Protein AF-A0A8J4YDT4-F1 (afdb_monomer)

Solvent-accessible surface area (backbone atoms only — not comparable to full-atom values): 6879 Å² total; per-residue (Å²): 86,79,45,68,88,44,77,69,46,69,36,93,80,77,2,55,61,46,50,50,30,64,72,66,73,47,93,69,64,78,42,68,21,72,62,54,57,50,48,51,52,50,49,51,53,46,30,71,74,73,44,86,77,94,60,96,78,45,66,67,59,56,52,57,73,68,44,84,84,62,62,80,90,70,72,70,64,69,68,72,36,83,81,42,28,73,74,44,65,85,47,62,59,65,60,52,51,51,49,58,64,71,54,64,81,72,77,83,122

Secondary structure (DSSP, 8-state):
-EE---TTT--TTT-HHHHHHHHHTS----EE-HHHHHHHHHHHHHHHHH----SS--HHHHHHHT-TTS-GGGPPPGGGSTTTHHHHTTS-HHHHHHHHHHTGGGS--

Radius of gyration: 19.94 Å; Cα contacts (8 Å, |Δi|>4): 52; chains: 1; bounding box: 41×35×52 Å

Mean predicted aligned error: 15.65 Å

Sequence (109 aa):
MSFDTTSSNTCRNNGACVLIEQQLKKDLLYFACRHHVLELLLAAAFTTVMGPTSGPEMTLFKRFQDCRFINRNQFESGDAHPQVRPLLDPMDKNWFQSTLINHKSLRDD

pLDDT: mean 70.54, std 10.92, range [35.09, 90.19]

Organism: Chionoecetes opilio (NCBI:txid41210)

Structure (mmCIF, N/CA/C/O backbone):
data_AF-A0A8J4YDT4-F1
#
_entry.id   AF-A0A8J4YDT4-F1
#
loop_
_atom_site.group_PDB
_atom_site.id
_atom_site.type_symbol
_atom_site.label_atom_id
_atom_site.label_alt_id
_atom_site.label_comp_id
_atom_site.label_asym_id
_atom_site.label_entity_id
_atom_site.label_seq_id
_atom_site.pdbx_PDB_ins_code
_atom_site.Cartn_x
_atom_site.Cartn_y
_atom_site.Cartn_z
_atom_site.occupancy
_atom_site.B_iso_or_equiv
_atom_site.auth_seq_id
_atom_site.auth_comp_id
_atom_site.auth_asym_id
_atom_site.auth_atom_id
_atom_site.pdbx_PDB_model_num
ATOM 1 N N . MET A 1 1 ? -11.306 4.454 13.378 1.00 63.81 1 MET A N 1
ATOM 2 C CA . MET A 1 1 ? -10.032 4.892 13.974 1.00 63.81 1 MET A CA 1
ATOM 3 C C . MET A 1 1 ? -8.899 4.359 13.117 1.00 63.81 1 MET A C 1
ATOM 5 O O . MET A 1 1 ? -8.819 3.152 12.947 1.00 63.81 1 MET A O 1
ATOM 9 N N . SER A 1 2 ? -8.087 5.243 12.535 1.00 64.50 2 SER A N 1
ATOM 10 C CA . SER A 1 2 ? -6.874 4.861 11.802 1.00 64.50 2 SER A CA 1
ATOM 11 C C . SER A 1 2 ? -5.682 5.084 12.721 1.00 64.50 2 SER A C 1
ATOM 13 O O . SER A 1 2 ? -5.535 6.181 13.252 1.00 64.50 2 SER A O 1
ATOM 15 N N . PHE A 1 3 ? -4.859 4.066 12.926 1.00 66.44 3 PHE A N 1
ATOM 16 C CA . PHE A 1 3 ? -3.696 4.124 13.813 1.00 66.44 3 PHE A CA 1
ATOM 17 C C . PHE A 1 3 ? -2.578 3.280 13.220 1.00 66.44 3 PHE A C 1
ATOM 19 O O . PHE A 1 3 ? -2.841 2.236 12.625 1.00 66.44 3 PHE A O 1
ATOM 26 N N . ASP A 1 4 ? -1.336 3.726 13.363 1.00 62.94 4 ASP A N 1
ATOM 27 C CA . ASP A 1 4 ? -0.195 2.906 12.972 1.00 62.94 4 ASP A CA 1
ATOM 28 C C . ASP A 1 4 ? -0.066 1.739 13.966 1.00 62.94 4 ASP A C 1
ATOM 30 O O . ASP A 1 4 ? -0.343 1.892 15.164 1.00 62.94 4 ASP A O 1
ATOM 34 N N . THR A 1 5 ? 0.291 0.550 13.472 1.00 57.81 5 THR A N 1
ATOM 35 C CA . THR A 1 5 ? 0.500 -0.666 14.277 1.00 57.81 5 THR A CA 1
ATOM 36 C C . THR A 1 5 ? 1.797 -0.561 15.079 1.00 57.81 5 THR A C 1
ATOM 38 O O . THR A 1 5 ? 2.745 -1.307 14.881 1.00 57.81 5 THR A O 1
ATOM 41 N N . THR A 1 6 ? 1.853 0.402 15.991 1.00 60.91 6 THR A N 1
ATOM 42 C CA . THR A 1 6 ? 2.864 0.470 17.045 1.00 60.91 6 THR A CA 1
ATOM 43 C C . THR A 1 6 ? 2.332 -0.283 18.260 1.00 60.91 6 THR A C 1
ATOM 45 O O . THR A 1 6 ? 1.141 -0.201 18.562 1.00 60.91 6 THR A O 1
ATOM 48 N N . SER A 1 7 ? 3.200 -0.987 18.987 1.00 59.84 7 SER A N 1
ATOM 49 C CA . SER A 1 7 ? 2.853 -1.826 20.150 1.00 59.84 7 SER A CA 1
ATOM 50 C C . SER A 1 7 ? 1.985 -1.137 21.217 1.00 59.84 7 SER A C 1
ATOM 52 O O . SER A 1 7 ? 1.196 -1.799 21.890 1.00 59.84 7 SER A O 1
ATOM 54 N N . SER A 1 8 ? 2.055 0.192 21.333 1.00 64.06 8 SER A N 1
ATOM 55 C CA . SER A 1 8 ? 1.206 1.012 22.211 1.00 64.06 8 SER A CA 1
ATOM 56 C C . SER A 1 8 ? -0.292 0.971 21.865 1.00 64.06 8 SER A C 1
ATOM 58 O O . SER A 1 8 ? -1.140 1.174 22.737 1.00 64.06 8 SER A O 1
ATOM 60 N N . ASN A 1 9 ? -0.637 0.677 20.610 1.00 64.56 9 ASN A N 1
ATOM 61 C CA . ASN A 1 9 ? -2.016 0.579 20.137 1.00 64.56 9 ASN A CA 1
ATOM 62 C C . ASN A 1 9 ? -2.563 -0.860 20.202 1.00 64.56 9 ASN A C 1
ATOM 64 O O . ASN A 1 9 ? -3.779 -1.038 20.208 1.00 64.56 9 ASN A O 1
ATOM 68 N N . THR A 1 10 ? -1.690 -1.873 20.293 1.00 57.12 10 THR A N 1
ATOM 69 C CA . THR A 1 10 ? -2.002 -3.284 19.979 1.00 57.12 10 THR A CA 1
ATOM 70 C C . THR A 1 10 ? -2.265 -4.188 21.191 1.00 57.12 10 THR A C 1
ATOM 72 O O . THR A 1 10 ? -2.195 -5.409 21.079 1.00 57.12 10 THR A O 1
ATOM 75 N N . CYS A 1 11 ? -2.577 -3.648 22.370 1.00 65.19 11 CYS A N 1
ATOM 76 C CA . CYS A 1 11 ? -2.923 -4.497 23.515 1.00 65.19 11 CYS A CA 1
ATOM 77 C C . CYS A 1 11 ? -4.439 -4.727 23.606 1.00 65.19 11 CYS A C 1
ATOM 79 O O . CYS A 1 11 ? -5.215 -3.776 23.664 1.00 65.19 11 CYS A O 1
ATOM 81 N N . ARG A 1 12 ? -4.850 -6.003 23.683 1.00 65.69 12 ARG A N 1
ATOM 82 C CA . ARG A 1 12 ? -6.258 -6.448 23.743 1.00 65.69 12 ARG A CA 1
ATOM 83 C C . ARG A 1 12 ? -7.080 -5.765 24.842 1.00 65.69 12 ARG A C 1
ATOM 85 O O . ARG A 1 12 ? -8.276 -5.573 24.668 1.00 65.69 12 ARG A O 1
ATOM 92 N N . ASN A 1 13 ? -6.443 -5.414 25.959 1.00 72.00 13 ASN A N 1
ATOM 93 C CA . ASN A 1 13 ? -7.128 -4.844 27.121 1.00 72.00 13 ASN A CA 1
ATOM 94 C C . ASN A 1 13 ? -6.657 -3.419 27.450 1.00 72.00 13 ASN A C 1
ATOM 96 O O . ASN A 1 13 ? -7.448 -2.636 27.963 1.00 72.00 13 ASN A O 1
ATOM 100 N N . ASN A 1 14 ? -5.400 -3.080 27.134 1.00 77.25 14 ASN A N 1
ATOM 101 C CA . ASN A 1 14 ? -4.770 -1.808 27.519 1.00 77.25 14 ASN A CA 1
ATOM 102 C C . ASN A 1 14 ? -4.265 -0.987 26.321 1.00 77.25 14 ASN A C 1
ATOM 104 O O . ASN A 1 14 ? -3.543 -0.010 26.509 1.00 77.25 14 ASN A O 1
ATOM 108 N N . GLY A 1 15 ? -4.582 -1.386 25.088 1.00 80.69 15 GLY A N 1
ATOM 109 C CA . GLY A 1 15 ? -4.205 -0.618 23.907 1.00 80.69 15 GLY A CA 1
ATOM 110 C C . GLY A 1 15 ? -4.922 0.727 23.913 1.00 80.69 15 GLY A C 1
ATOM 111 O O . GLY A 1 15 ? -6.086 0.807 24.310 1.00 80.69 15 GLY A O 1
ATOM 112 N N . ALA A 1 16 ? -4.259 1.784 23.441 1.00 81.94 16 ALA A N 1
ATOM 113 C CA . ALA A 1 16 ? -4.858 3.120 23.378 1.00 81.94 16 ALA A CA 1
ATOM 114 C C . ALA A 1 16 ? -6.230 3.113 22.670 1.00 81.94 16 ALA A C 1
ATOM 116 O O . ALA A 1 16 ? -7.179 3.751 23.118 1.00 81.94 16 ALA A O 1
ATOM 117 N N . CYS A 1 17 ? -6.353 2.310 21.612 1.00 78.88 17 CYS A N 1
ATOM 118 C CA . CYS A 1 17 ? -7.576 2.103 20.842 1.00 78.88 17 CYS A CA 1
ATOM 119 C C . CYS A 1 17 ? -8.731 1.498 21.668 1.00 78.88 17 CYS A C 1
ATOM 121 O O . CYS A 1 17 ? -9.876 1.923 21.521 1.00 78.88 17 CYS A O 1
ATOM 123 N N . VAL A 1 18 ? -8.424 0.557 22.565 1.00 83.31 18 VAL A N 1
ATOM 124 C CA . VAL A 1 18 ? -9.392 -0.095 23.467 1.00 83.31 18 VAL A CA 1
ATOM 125 C C . VAL A 1 18 ? -9.845 0.875 24.558 1.00 83.31 18 VAL A C 1
ATOM 127 O O . VAL A 1 18 ? -11.033 0.974 24.853 1.00 83.31 18 VAL A O 1
ATOM 130 N N . LEU A 1 19 ? -8.914 1.650 25.122 1.00 86.88 19 LEU A N 1
ATOM 131 C CA . LEU A 1 19 ? -9.232 2.648 26.147 1.00 86.88 19 LEU A CA 1
ATOM 132 C C . LEU A 1 19 ? -10.134 3.764 25.600 1.00 86.88 19 LEU A C 1
ATOM 134 O O . LEU A 1 19 ? -11.070 4.192 26.274 1.00 86.88 19 LEU A O 1
ATOM 138 N N . ILE A 1 20 ? -9.887 4.217 24.368 1.00 85.38 20 ILE A N 1
ATOM 139 C CA . ILE A 1 20 ? -10.730 5.224 23.710 1.00 85.38 20 ILE A CA 1
ATOM 140 C C . ILE A 1 20 ? -12.134 4.665 23.434 1.00 85.38 20 ILE A C 1
ATOM 142 O O . ILE A 1 20 ? -13.120 5.363 23.665 1.00 85.38 20 ILE A O 1
ATOM 146 N N . GLU A 1 21 ? -12.244 3.413 22.986 1.00 88.38 21 GLU A N 1
ATOM 147 C CA . GLU A 1 21 ? -13.535 2.749 22.768 1.00 88.38 21 GLU A CA 1
ATOM 148 C C . GLU A 1 21 ? -14.349 2.641 24.070 1.00 88.38 21 GLU A C 1
ATOM 150 O O . GLU A 1 21 ? -15.523 3.020 24.111 1.00 88.38 21 GLU A O 1
ATOM 155 N N . GLN A 1 22 ? -13.699 2.240 25.169 1.00 88.88 22 GLN A N 1
ATOM 156 C CA . GLN A 1 22 ? -14.305 2.180 26.503 1.00 88.88 22 GLN A CA 1
ATOM 157 C C . GLN A 1 22 ? -14.794 3.550 26.989 1.00 88.88 22 GLN A C 1
ATOM 159 O O . GLN A 1 22 ? -15.877 3.645 27.571 1.00 88.88 22 GLN A O 1
ATOM 164 N N . GLN A 1 23 ? -14.029 4.620 26.739 1.00 89.88 23 GLN A N 1
ATOM 165 C CA . GLN A 1 23 ? -14.453 5.976 27.095 1.00 89.88 23 GLN A CA 1
ATOM 166 C C . GLN A 1 23 ? -15.631 6.464 26.249 1.00 89.88 23 GLN A C 1
ATOM 168 O O . GLN A 1 23 ? -16.548 7.095 26.778 1.00 89.88 23 GLN A O 1
ATOM 173 N N . LEU A 1 24 ? -15.628 6.166 24.950 1.00 90.19 24 LEU A N 1
ATOM 174 C CA . LEU A 1 24 ? -16.690 6.580 24.035 1.00 90.19 24 LEU A CA 1
ATOM 175 C C . LEU A 1 24 ? -17.956 5.721 24.158 1.00 90.19 24 LEU A C 1
ATOM 177 O O . LEU A 1 24 ? -19.012 6.155 23.692 1.00 90.19 24 LEU A O 1
ATOM 181 N N . LYS A 1 25 ? -17.868 4.544 24.798 1.00 90.12 25 LYS A N 1
ATOM 182 C CA . LYS A 1 25 ? -18.960 3.567 24.969 1.00 90.12 25 LYS A CA 1
ATOM 183 C C . LYS A 1 25 ? -19.644 3.211 23.645 1.00 90.12 25 LYS A C 1
ATOM 185 O O . LYS A 1 25 ? -20.868 3.083 23.582 1.00 90.12 25 LYS A O 1
ATOM 190 N N . LYS A 1 26 ? -18.859 3.126 22.574 1.00 86.88 26 LYS A N 1
ATOM 191 C CA . LYS A 1 26 ? -19.320 2.842 21.214 1.00 86.88 26 LYS A CA 1
ATOM 192 C C . LYS A 1 26 ? -18.269 2.024 20.502 1.00 86.88 26 LYS A C 1
ATOM 194 O O . LYS A 1 26 ? -17.103 2.392 20.581 1.00 86.88 26 LYS A O 1
ATOM 199 N N . ASP A 1 27 ? -18.710 1.025 19.752 1.00 82.31 27 ASP A N 1
ATOM 200 C CA . ASP A 1 27 ? -17.820 0.208 18.936 1.00 82.31 27 ASP A CA 1
ATOM 201 C C . ASP A 1 27 ? -17.177 1.067 17.837 1.00 82.31 27 ASP A C 1
ATOM 203 O O . ASP A 1 27 ? -17.861 1.794 17.102 1.00 82.31 27 ASP A O 1
ATOM 207 N N . LEU A 1 28 ? -15.850 1.012 17.733 1.00 78.00 28 LEU A N 1
ATOM 208 C CA . LEU A 1 28 ? -15.088 1.770 16.747 1.00 78.00 28 LEU A CA 1
ATOM 209 C C . LEU A 1 28 ? -14.563 0.847 15.651 1.00 78.00 28 LEU A C 1
ATOM 211 O O . LEU A 1 28 ? -13.919 -0.164 15.901 1.00 78.00 28 LEU A O 1
ATOM 215 N N . LEU A 1 29 ? -14.745 1.258 14.396 1.00 74.06 29 LEU A N 1
ATOM 216 C CA . LEU A 1 29 ? -14.104 0.581 13.270 1.00 74.06 29 LEU A CA 1
ATOM 217 C C . LEU A 1 29 ? -12.585 0.770 13.346 1.00 74.06 29 LEU A C 1
ATOM 219 O O . LEU A 1 29 ? -12.093 1.899 13.230 1.00 74.06 29 LEU A O 1
ATOM 223 N N . TYR A 1 30 ? -11.842 -0.318 13.517 1.00 72.25 30 TYR A N 1
ATOM 224 C CA . TYR A 1 30 ? -10.384 -0.307 13.512 1.00 72.25 30 TYR A CA 1
ATOM 225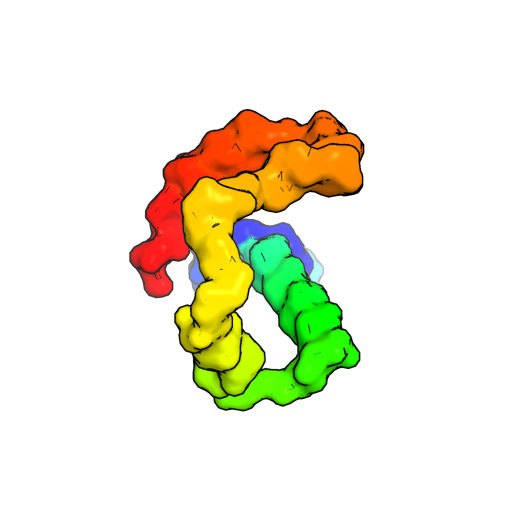 C C . TYR A 1 30 ? -9.846 -0.392 12.082 1.00 72.25 30 TYR A C 1
ATOM 227 O O . TYR A 1 30 ? -10.045 -1.381 11.386 1.00 72.25 30 TYR A O 1
ATOM 235 N N . PHE A 1 31 ? -9.124 0.642 11.659 1.00 66.88 31 PHE A N 1
ATOM 236 C CA . PHE A 1 31 ? -8.324 0.635 10.438 1.00 66.88 31 PHE A CA 1
ATOM 237 C C . PHE A 1 31 ? -6.858 0.562 10.856 1.00 66.88 31 PHE A C 1
ATOM 239 O O . PHE A 1 31 ? -6.203 1.586 11.068 1.00 66.88 31 PHE A O 1
ATOM 246 N N . ALA A 1 32 ? -6.376 -0.662 11.062 1.00 61.88 32 ALA A N 1
ATOM 247 C CA . ALA A 1 32 ? -4.988 -0.906 11.417 1.00 61.88 32 ALA A CA 1
ATOM 248 C C . ALA A 1 32 ? -4.081 -0.486 10.252 1.00 61.88 32 ALA A C 1
ATOM 250 O O . ALA A 1 32 ? -4.150 -1.075 9.183 1.00 61.88 32 ALA A O 1
ATOM 251 N N . CYS A 1 33 ? -3.228 0.510 10.492 1.00 68.25 33 CYS A N 1
ATOM 252 C CA . CYS A 1 33 ? -2.169 1.021 9.627 1.00 68.25 33 CYS A CA 1
ATOM 253 C C . CYS A 1 33 ? -2.632 1.550 8.253 1.00 68.25 33 CYS A C 1
ATOM 255 O O . CYS A 1 33 ? -3.227 0.846 7.438 1.00 68.25 33 CYS A O 1
ATOM 257 N N . ARG A 1 34 ? -2.269 2.798 7.925 1.00 64.12 34 ARG A N 1
ATOM 258 C CA . ARG A 1 34 ? -2.549 3.378 6.592 1.00 64.12 34 ARG A CA 1
ATOM 259 C C . ARG A 1 34 ? -1.981 2.523 5.451 1.00 64.12 34 ARG A C 1
ATOM 261 O O . ARG A 1 34 ? -2.544 2.527 4.361 1.00 64.12 34 ARG A O 1
ATOM 268 N N . HIS A 1 35 ? -0.925 1.755 5.724 1.00 68.38 35 HIS A N 1
ATOM 269 C CA . HIS A 1 35 ? -0.359 0.781 4.795 1.00 68.38 35 HIS A CA 1
ATOM 270 C C . HIS A 1 35 ? -1.372 -0.286 4.360 1.00 68.38 35 HIS A C 1
ATOM 272 O O . HIS A 1 35 ? -1.541 -0.460 3.163 1.00 68.38 35 HIS A O 1
ATOM 278 N N . HIS A 1 36 ? -2.129 -0.906 5.273 1.00 67.38 36 HIS A N 1
ATOM 279 C CA . HIS A 1 36 ? -3.120 -1.928 4.895 1.00 67.38 36 HIS A CA 1
ATOM 280 C C . HIS A 1 36 ? -4.269 -1.346 4.063 1.00 67.38 36 HIS A C 1
ATOM 282 O O . HIS A 1 36 ? -4.772 -1.988 3.145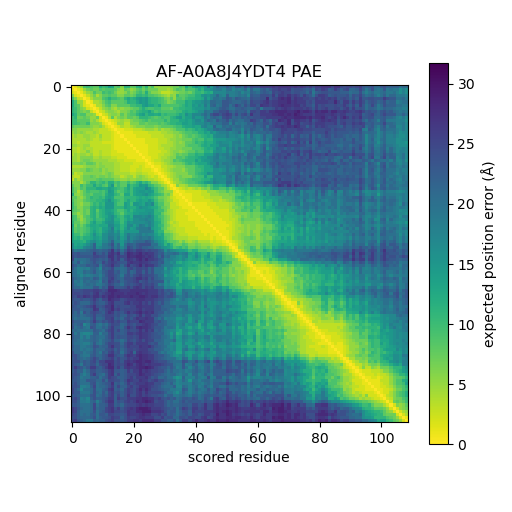 1.00 67.38 36 HIS A O 1
ATOM 288 N N . VAL A 1 37 ? -4.684 -0.106 4.344 1.00 75.00 37 VAL A N 1
ATOM 289 C CA . VAL A 1 37 ? -5.709 0.574 3.532 1.00 75.00 37 VAL A CA 1
ATOM 290 C C . VAL A 1 37 ? -5.194 0.817 2.112 1.00 75.00 37 VAL A C 1
ATOM 292 O O . VAL A 1 37 ? -5.912 0.574 1.141 1.00 75.00 37 VAL A O 1
ATOM 295 N N . LEU A 1 38 ? -3.942 1.263 1.979 1.00 73.50 38 LEU A N 1
ATOM 296 C CA . LEU A 1 38 ? -3.303 1.442 0.677 1.00 73.50 38 LEU A CA 1
ATOM 297 C C . LEU A 1 38 ? -3.084 0.105 -0.038 1.00 73.50 38 LEU A C 1
ATOM 299 O O . LEU A 1 38 ? -3.302 0.036 -1.243 1.00 73.50 38 LEU A O 1
ATOM 303 N N . GLU A 1 39 ? -2.729 -0.960 0.679 1.00 76.38 39 GLU A N 1
ATOM 304 C CA . GLU A 1 39 ? -2.620 -2.314 0.131 1.00 76.38 39 GLU A CA 1
ATOM 305 C C . GLU A 1 39 ? -3.955 -2.810 -0.423 1.00 76.38 39 GLU A C 1
ATOM 307 O O . GLU A 1 39 ? -3.978 -3.339 -1.529 1.00 76.38 39 GLU A O 1
ATOM 312 N N . LEU A 1 40 ? -5.075 -2.582 0.272 1.00 78.62 40 LEU A N 1
ATOM 313 C CA . LEU A 1 40 ? -6.409 -2.933 -0.228 1.00 78.62 40 LEU A CA 1
ATOM 314 C C . LEU A 1 40 ? -6.771 -2.155 -1.499 1.00 78.62 40 LEU A C 1
ATOM 316 O O . LEU A 1 40 ? -7.288 -2.739 -2.452 1.00 78.62 40 LEU A O 1
ATOM 320 N N . LEU A 1 41 ? -6.482 -0.851 -1.537 1.00 80.12 41 LEU A N 1
ATOM 321 C CA . LEU A 1 41 ? -6.721 -0.023 -2.722 1.00 80.12 41 LEU A CA 1
ATOM 322 C C . LEU A 1 41 ? -5.849 -0.461 -3.903 1.00 80.12 41 LEU A C 1
ATOM 324 O O . LEU A 1 41 ? -6.350 -0.592 -5.020 1.00 80.12 41 LEU A O 1
ATOM 328 N N . LEU A 1 42 ? -4.566 -0.728 -3.658 1.00 81.19 42 LEU A N 1
ATOM 329 C CA . LEU A 1 42 ? -3.641 -1.237 -4.667 1.00 81.19 42 LEU A CA 1
ATOM 330 C C . LEU A 1 42 ? -4.060 -2.626 -5.149 1.00 81.19 42 LEU A C 1
ATOM 332 O O . LEU A 1 42 ? -4.066 -2.863 -6.353 1.00 81.19 42 LEU A O 1
ATOM 336 N N . ALA A 1 43 ? -4.472 -3.516 -4.247 1.00 78.25 43 ALA A N 1
ATOM 337 C CA . ALA A 1 43 ? -4.966 -4.844 -4.586 1.00 78.25 43 ALA A CA 1
ATOM 338 C C . ALA A 1 43 ? -6.242 -4.771 -5.435 1.00 78.25 43 ALA A C 1
ATOM 340 O O . ALA A 1 43 ? -6.353 -5.488 -6.430 1.00 78.25 43 ALA A O 1
ATOM 341 N N . ALA A 1 44 ? -7.180 -3.879 -5.104 1.00 79.75 44 ALA A N 1
ATOM 342 C CA . ALA A 1 44 ? -8.397 -3.664 -5.882 1.00 79.75 44 ALA A CA 1
ATOM 343 C C . ALA A 1 44 ? -8.096 -3.080 -7.272 1.00 79.75 44 ALA A C 1
ATOM 345 O O . ALA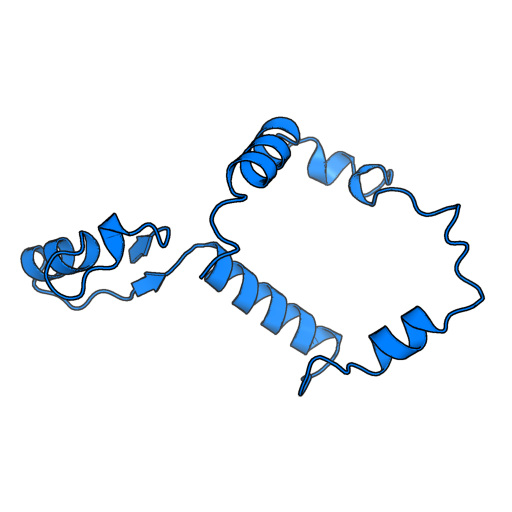 A 1 44 ? -8.597 -3.590 -8.277 1.00 79.75 44 ALA A O 1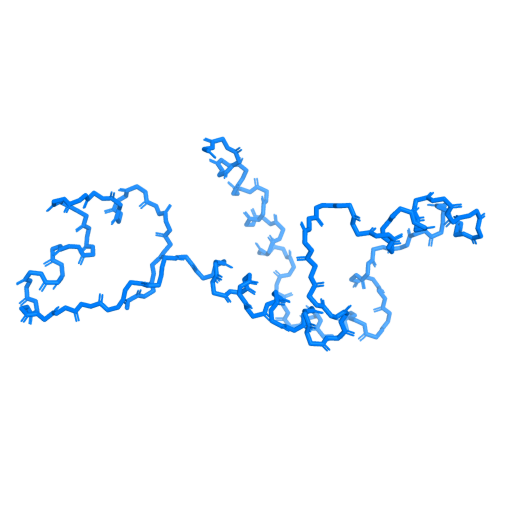
ATOM 346 N N . ALA A 1 45 ? -7.246 -2.051 -7.348 1.00 82.25 45 ALA A N 1
ATOM 347 C CA . ALA A 1 45 ? -6.829 -1.453 -8.614 1.00 82.25 45 ALA A CA 1
ATOM 348 C C . ALA A 1 45 ? -6.105 -2.478 -9.498 1.00 82.25 45 ALA A C 1
ATOM 350 O O . ALA A 1 45 ? -6.437 -2.638 -10.672 1.00 82.25 45 ALA A O 1
ATOM 351 N N . PHE A 1 46 ? -5.175 -3.232 -8.912 1.00 80.44 46 PHE A N 1
ATOM 352 C CA . PHE A 1 46 ? -4.457 -4.297 -9.596 1.00 80.44 46 PHE A CA 1
ATOM 353 C C . PHE A 1 46 ? -5.414 -5.385 -10.091 1.00 80.44 46 PHE A C 1
ATOM 355 O O . PHE A 1 46 ? -5.365 -5.736 -11.262 1.00 80.44 46 PHE A O 1
ATOM 362 N N . THR A 1 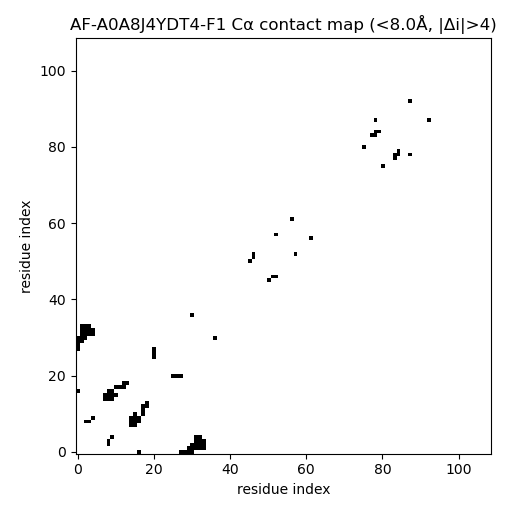47 ? -6.334 -5.860 -9.249 1.00 81.75 47 THR A N 1
ATOM 363 C CA . THR A 1 47 ? -7.342 -6.870 -9.621 1.00 81.75 47 THR A CA 1
ATOM 364 C C . THR A 1 47 ? -8.260 -6.383 -10.741 1.00 81.75 47 THR A C 1
ATOM 366 O O . THR A 1 47 ? -8.630 -7.156 -11.618 1.00 81.75 47 THR A O 1
ATOM 369 N N . THR A 1 48 ? -8.609 -5.097 -10.750 1.00 81.69 48 THR A N 1
ATOM 370 C CA . THR A 1 48 ? -9.460 -4.507 -11.793 1.00 81.69 48 THR A CA 1
ATOM 371 C C . THR A 1 48 ? -8.754 -4.479 -13.148 1.00 81.69 48 THR A C 1
ATOM 373 O O . THR A 1 48 ? -9.372 -4.753 -14.172 1.00 81.69 48 THR A O 1
ATOM 376 N N . VAL A 1 49 ? -7.457 -4.158 -13.160 1.00 81.12 49 VAL A N 1
ATOM 377 C CA . VAL A 1 49 ? -6.674 -4.024 -14.398 1.00 81.12 49 VAL A CA 1
ATOM 378 C C . VAL A 1 49 ? -6.147 -5.374 -14.891 1.00 81.12 49 VAL A C 1
ATOM 380 O O . VAL A 1 49 ? -6.159 -5.642 -16.089 1.00 81.12 49 VAL A O 1
ATOM 383 N N . MET A 1 50 ? -5.676 -6.220 -13.977 1.00 78.94 50 MET A N 1
ATOM 384 C CA . MET A 1 50 ? -4.958 -7.464 -14.278 1.00 78.94 50 MET A CA 1
ATOM 385 C C . MET A 1 50 ? -5.807 -8.727 -14.083 1.00 78.94 50 MET A C 1
ATOM 387 O O . MET A 1 50 ? -5.378 -9.810 -14.479 1.00 78.94 50 MET A O 1
ATOM 391 N N . GLY A 1 51 ? -6.995 -8.603 -13.489 1.00 82.31 51 GLY A N 1
ATOM 392 C CA . GLY A 1 51 ? -7.821 -9.728 -13.054 1.00 82.31 51 GLY A CA 1
ATOM 393 C C . GLY A 1 51 ? -7.421 -10.276 -11.673 1.00 82.31 51 GLY A C 1
ATOM 394 O O . GLY A 1 51 ? -6.374 -9.914 -11.127 1.00 82.31 51 GLY A O 1
ATOM 395 N N . PRO A 1 52 ? -8.257 -11.146 -11.076 1.00 76.81 52 PRO A N 1
ATOM 396 C CA . PRO A 1 52 ? -7.969 -11.773 -9.789 1.00 76.81 52 PRO A CA 1
ATOM 397 C C . PRO A 1 52 ? -6.743 -12.684 -9.884 1.00 76.81 52 PRO A C 1
ATOM 399 O O . PRO A 1 52 ? -6.608 -13.469 -10.823 1.00 76.81 52 PRO A O 1
ATOM 402 N N . THR A 1 53 ? -5.858 -12.604 -8.890 1.00 72.38 53 THR A N 1
ATOM 403 C CA . THR A 1 53 ? -4.657 -13.443 -8.809 1.00 72.38 53 THR A CA 1
ATOM 404 C C . THR A 1 53 ? -4.754 -14.394 -7.625 1.00 72.38 53 THR A C 1
ATOM 406 O O . THR A 1 53 ? -5.225 -14.033 -6.551 1.00 72.38 53 THR A O 1
ATOM 409 N N . SER A 1 54 ? -4.338 -15.645 -7.825 1.00 63.81 54 SER A N 1
ATOM 410 C CA . SER A 1 54 ? -4.477 -16.707 -6.816 1.00 63.81 54 SER A CA 1
ATOM 411 C C . SER A 1 54 ? -3.155 -17.095 -6.147 1.00 63.81 54 SER A C 1
ATOM 413 O O . SER A 1 54 ? -3.093 -18.118 -5.473 1.00 63.81 54 SER A O 1
ATOM 415 N N . GLY A 1 55 ? -2.084 -16.310 -6.317 1.00 63.56 55 GLY A N 1
ATOM 416 C CA . GLY A 1 55 ? -0.812 -16.592 -5.653 1.00 63.56 55 GLY A CA 1
ATOM 417 C C . GLY A 1 55 ? 0.400 -15.826 -6.197 1.00 63.56 55 GLY A C 1
ATOM 418 O O . GLY A 1 55 ? 0.279 -15.073 -7.166 1.00 63.56 55 GLY A O 1
ATOM 419 N N . PRO A 1 56 ? 1.587 -16.051 -5.595 1.00 55.62 56 PRO A N 1
ATOM 420 C CA . PRO A 1 56 ? 2.849 -15.377 -5.941 1.00 55.62 56 PRO A CA 1
ATOM 421 C C . PRO A 1 56 ? 3.353 -15.715 -7.353 1.00 55.62 56 PRO A C 1
ATOM 423 O O . PRO A 1 56 ? 4.220 -15.043 -7.905 1.00 55.62 56 PRO A O 1
ATOM 426 N N . GLU A 1 57 ? 2.779 -16.746 -7.962 1.00 55.31 57 GLU A N 1
ATOM 427 C CA . GLU A 1 57 ? 3.157 -17.301 -9.256 1.00 55.31 57 GLU A CA 1
ATOM 428 C C . GLU A 1 57 ? 2.317 -16.702 -10.392 1.00 55.31 57 GLU A C 1
ATOM 430 O O . GLU A 1 57 ? 1.761 -17.409 -11.234 1.00 55.31 57 GLU A O 1
ATOM 435 N N . MET A 1 58 ? 2.209 -15.374 -10.434 1.00 66.44 58 MET A N 1
ATOM 436 C CA . MET A 1 58 ? 1.587 -14.703 -11.573 1.00 66.44 58 MET A CA 1
ATOM 437 C C . MET A 1 58 ? 2.428 -14.968 -12.825 1.00 66.44 58 MET A C 1
ATOM 439 O O . MET A 1 58 ? 3.593 -14.573 -12.909 1.00 66.44 58 MET A O 1
ATOM 443 N N . THR A 1 59 ? 1.835 -15.631 -13.823 1.00 66.88 59 THR A N 1
ATOM 444 C CA . THR A 1 59 ? 2.508 -16.004 -15.080 1.00 66.88 59 THR A CA 1
ATOM 445 C C . THR A 1 59 ? 3.131 -14.791 -15.772 1.00 66.88 59 THR A C 1
ATOM 447 O O . THR A 1 59 ? 4.159 -14.917 -16.434 1.00 66.88 59 THR A O 1
ATOM 450 N N . LEU A 1 60 ? 2.548 -13.605 -15.572 1.00 70.50 60 LEU A N 1
ATOM 451 C CA . LEU A 1 60 ? 3.110 -12.336 -16.018 1.00 70.50 60 LEU A CA 1
ATOM 452 C C . LEU A 1 60 ? 4.514 -12.088 -15.448 1.00 70.50 60 LEU A C 1
ATOM 454 O O . LEU A 1 60 ? 5.420 -11.787 -16.217 1.00 70.50 60 LEU A O 1
ATOM 458 N N . PHE A 1 61 ? 4.721 -12.258 -14.138 1.00 70.50 61 PHE A N 1
ATOM 459 C CA . PHE A 1 61 ? 6.023 -12.032 -13.504 1.00 70.50 61 PHE A CA 1
ATOM 460 C C . PHE A 1 61 ? 7.057 -13.072 -13.933 1.00 70.50 61 PHE A C 1
ATOM 462 O O . PHE A 1 61 ? 8.200 -12.708 -14.196 1.00 70.50 61 PHE A O 1
ATOM 469 N N . LYS A 1 62 ? 6.655 -14.337 -14.109 1.00 72.25 62 LYS A N 1
ATOM 470 C CA . LYS A 1 62 ? 7.535 -15.373 -14.678 1.00 72.25 62 LYS A CA 1
ATOM 471 C C . LYS A 1 62 ? 7.975 -15.047 -16.103 1.00 72.25 62 LYS A C 1
ATOM 473 O O . LYS A 1 62 ? 9.160 -15.078 -16.412 1.00 72.25 62 LYS A O 1
ATOM 478 N N . ARG A 1 63 ? 7.032 -14.644 -16.961 1.00 72.19 63 ARG A N 1
ATOM 479 C CA . ARG A 1 63 ? 7.342 -14.182 -18.325 1.00 72.19 63 ARG A CA 1
ATOM 480 C C . ARG A 1 63 ? 8.249 -12.953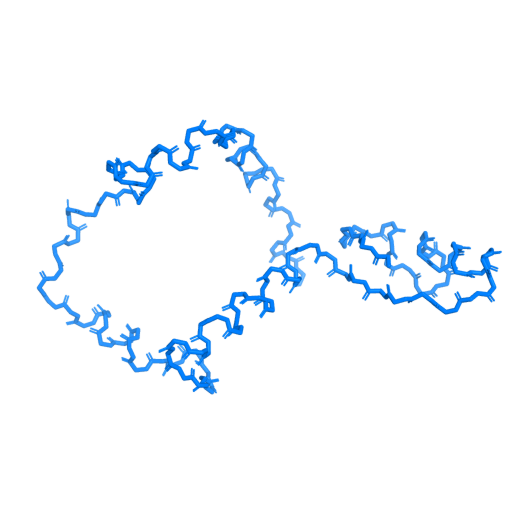 -18.316 1.00 72.19 63 ARG A C 1
ATOM 482 O O . ARG A 1 63 ? 9.101 -12.827 -19.186 1.00 72.19 63 ARG A O 1
ATOM 489 N N . PHE A 1 64 ? 8.086 -12.070 -17.332 1.00 71.69 64 PHE A N 1
ATOM 490 C CA . PHE A 1 64 ? 8.953 -10.907 -17.151 1.00 71.69 64 PHE A CA 1
ATOM 491 C C . PHE A 1 64 ? 10.385 -11.303 -16.765 1.00 71.69 64 PHE A C 1
ATOM 493 O O . PHE A 1 64 ? 11.335 -10.724 -17.286 1.00 71.69 64 PHE A O 1
ATOM 500 N N . GLN A 1 65 ? 10.551 -12.311 -15.902 1.00 70.25 65 GLN A N 1
ATOM 501 C CA . GLN A 1 65 ? 11.865 -12.848 -15.521 1.00 70.25 65 GLN A CA 1
ATOM 502 C C . GLN A 1 65 ? 12.608 -13.452 -16.722 1.00 70.25 65 GLN A C 1
ATOM 504 O O . GLN A 1 65 ? 13.807 -13.207 -16.883 1.00 70.25 65 GLN A O 1
ATOM 509 N N . ASP A 1 66 ? 11.881 -14.159 -17.591 1.00 73.50 66 ASP A N 1
ATOM 510 C CA . ASP A 1 66 ? 12.411 -14.792 -18.806 1.00 73.50 66 ASP A CA 1
ATOM 511 C C . ASP A 1 66 ? 12.556 -13.831 -20.000 1.00 73.50 66 ASP A C 1
ATOM 513 O O . ASP A 1 66 ? 13.030 -14.221 -21.072 1.00 73.50 66 ASP A O 1
ATOM 517 N N . CYS A 1 67 ? 12.161 -12.563 -19.847 1.00 69.25 67 CYS A N 1
ATOM 518 C CA . CYS A 1 67 ? 12.142 -11.602 -20.940 1.00 69.25 67 CYS A CA 1
ATOM 519 C C . CYS A 1 67 ? 13.571 -11.194 -21.341 1.00 69.25 67 CYS A C 1
ATOM 521 O O . CYS A 1 67 ? 14.202 -10.338 -20.719 1.00 69.25 67 CYS A O 1
ATOM 523 N N . ARG A 1 68 ? 14.087 -11.806 -22.415 1.00 68.62 68 ARG A N 1
ATOM 524 C CA . ARG A 1 68 ? 15.457 -11.589 -22.928 1.00 68.62 68 ARG A CA 1
ATOM 525 C C . ARG A 1 68 ? 15.664 -10.246 -23.635 1.00 68.62 68 ARG A C 1
ATOM 527 O O . ARG A 1 68 ? 16.800 -9.883 -23.914 1.00 68.62 68 ARG A O 1
ATOM 534 N N . PHE A 1 69 ? 14.585 -9.527 -23.935 1.00 71.00 69 PHE A N 1
ATOM 535 C CA . PHE A 1 69 ? 14.623 -8.257 -24.670 1.00 71.00 69 PHE A CA 1
ATOM 536 C C . PHE A 1 69 ? 14.752 -7.032 -23.761 1.00 71.00 69 PHE A C 1
ATOM 538 O O . PHE A 1 69 ? 14.964 -5.926 -24.251 1.00 71.00 69 PHE A O 1
ATOM 545 N N . ILE A 1 70 ? 14.629 -7.210 -22.444 1.00 72.69 70 ILE A N 1
ATOM 546 C CA . ILE A 1 70 ? 14.770 -6.112 -21.493 1.00 72.69 70 ILE A CA 1
ATOM 547 C C . ILE A 1 70 ? 16.251 -5.959 -21.154 1.00 72.69 70 ILE A C 1
ATOM 549 O O . ILE A 1 70 ? 16.855 -6.824 -20.516 1.00 72.69 70 ILE A O 1
ATOM 553 N N . ASN A 1 71 ? 16.841 -4.845 -21.584 1.00 75.31 71 ASN A N 1
ATOM 554 C CA . ASN A 1 71 ? 18.219 -4.521 -21.251 1.00 75.31 71 ASN A CA 1
ATOM 555 C C . ASN A 1 71 ? 18.315 -4.129 -19.773 1.00 75.31 71 ASN A C 1
ATOM 557 O O . ASN A 1 71 ? 17.990 -3.007 -19.386 1.00 75.31 71 ASN A O 1
ATOM 561 N N . ARG A 1 72 ? 18.803 -5.058 -18.948 1.00 72.38 72 ARG A N 1
ATOM 562 C CA . ARG A 1 72 ? 18.920 -4.849 -17.499 1.00 72.38 72 ARG A CA 1
ATOM 563 C C . ARG A 1 72 ? 19.926 -3.761 -17.111 1.00 72.38 72 ARG A C 1
ATOM 565 O O . ARG A 1 72 ? 19.870 -3.262 -15.995 1.00 72.38 72 ARG A O 1
ATOM 572 N N . ASN A 1 73 ? 20.804 -3.368 -18.032 1.00 77.06 73 ASN A N 1
ATOM 573 C CA . ASN A 1 73 ? 21.787 -2.305 -17.823 1.00 77.06 73 ASN A CA 1
ATOM 574 C C . ASN A 1 73 ? 21.233 -0.910 -18.162 1.00 77.06 73 ASN A C 1
ATOM 576 O O . ASN A 1 73 ? 21.939 0.077 -17.995 1.00 77.06 73 ASN A O 1
ATOM 580 N N . GLN A 1 74 ? 19.996 -0.827 -18.662 1.00 75.00 74 GLN A N 1
ATOM 581 C CA . GLN A 1 74 ? 19.301 0.425 -18.984 1.00 75.00 74 GLN A CA 1
ATOM 582 C C . GLN A 1 74 ? 18.098 0.670 -18.066 1.00 75.00 74 GLN A C 1
ATOM 584 O O . GLN A 1 74 ? 17.215 1.458 -18.395 1.00 75.00 74 GLN A O 1
ATOM 589 N N . PHE A 1 75 ? 18.027 -0.014 -16.923 1.00 75.00 75 PHE A N 1
ATOM 590 C CA . PHE A 1 75 ? 17.024 0.332 -15.928 1.00 75.00 75 PHE A CA 1
ATOM 591 C C . PHE A 1 75 ? 17.390 1.660 -15.277 1.00 75.00 75 PHE A C 1
ATOM 593 O O . PHE A 1 75 ? 18.423 1.781 -14.623 1.00 75.00 75 PHE A O 1
ATOM 600 N N . GLU A 1 76 ? 16.506 2.635 -15.431 1.00 70.19 76 GLU A N 1
ATOM 601 C CA . GLU A 1 76 ? 16.528 3.861 -14.649 1.00 70.19 76 GLU A CA 1
ATOM 602 C C . GLU A 1 76 ? 15.469 3.770 -13.554 1.00 70.19 76 GLU A C 1
ATOM 604 O O . GLU A 1 76 ? 14.408 3.161 -13.731 1.00 70.19 76 GLU A O 1
ATOM 609 N N . SER A 1 77 ? 15.754 4.373 -12.402 1.00 74.06 77 SER A N 1
ATOM 610 C CA . SER A 1 77 ? 14.755 4.497 -11.349 1.00 74.06 77 SER A CA 1
ATOM 611 C C . SER A 1 77 ? 13.551 5.273 -11.887 1.00 74.06 77 SER A C 1
ATOM 613 O O . SER A 1 77 ? 13.701 6.344 -12.475 1.00 74.06 77 SER A O 1
ATOM 615 N N . GLY A 1 78 ? 12.341 4.741 -11.691 1.00 71.31 78 GLY A N 1
ATOM 616 C CA . GLY A 1 78 ? 11.120 5.328 -12.257 1.00 71.31 78 GLY A CA 1
ATOM 617 C C . GLY A 1 78 ? 10.855 6.769 -11.805 1.00 71.31 78 GLY A C 1
ATOM 618 O O . GLY A 1 78 ? 10.172 7.514 -12.500 1.00 71.31 78 GLY A O 1
ATOM 619 N N . ASP A 1 79 ? 11.437 7.195 -10.684 1.00 72.94 79 ASP A N 1
ATOM 620 C CA . ASP A 1 79 ? 11.337 8.560 -10.170 1.00 72.94 79 ASP A CA 1
ATOM 621 C C . ASP A 1 79 ? 12.213 9.582 -10.917 1.00 72.94 79 ASP A C 1
ATOM 623 O O . ASP A 1 79 ? 12.007 10.790 -10.758 1.00 72.94 79 ASP A O 1
ATOM 627 N N . ALA A 1 80 ? 13.169 9.109 -11.723 1.00 72.62 80 ALA A N 1
ATOM 628 C CA . ALA A 1 80 ? 13.965 9.924 -12.636 1.00 72.62 80 ALA A CA 1
ATOM 629 C C . ALA A 1 80 ? 13.245 10.172 -13.973 1.00 72.62 80 ALA A C 1
ATOM 631 O O . ALA A 1 80 ? 13.620 11.091 -14.705 1.00 72.62 80 ALA A O 1
ATOM 632 N N . HIS A 1 81 ? 12.192 9.402 -14.278 1.00 80.56 81 HIS A N 1
ATOM 633 C CA . HIS A 1 81 ? 11.492 9.483 -15.554 1.00 80.56 81 HIS A CA 1
ATOM 634 C C . HIS A 1 81 ? 10.825 10.863 -15.740 1.00 80.56 81 HIS A C 1
ATOM 636 O O . HIS A 1 81 ? 10.101 11.307 -14.842 1.00 80.56 81 HIS A O 1
ATOM 642 N N . PRO A 1 82 ? 10.971 11.535 -16.901 1.00 80.69 82 PRO A N 1
ATOM 643 C CA . PRO A 1 82 ? 10.526 12.922 -17.104 1.00 80.69 82 PRO A CA 1
ATOM 644 C C . PRO A 1 82 ? 9.034 13.170 -16.859 1.00 80.69 82 PRO A C 1
ATOM 646 O O . PRO A 1 82 ? 8.642 14.276 -16.511 1.00 80.69 82 PRO A O 1
ATOM 649 N N . GLN A 1 83 ? 8.198 12.146 -17.044 1.00 81.25 83 GLN A N 1
ATOM 650 C CA . GLN A 1 83 ? 6.751 12.228 -16.806 1.00 81.25 83 GLN A CA 1
ATOM 651 C C . GLN A 1 83 ? 6.364 11.979 -15.343 1.00 81.25 83 GLN A C 1
ATOM 653 O O . GLN A 1 83 ? 5.314 12.427 -14.897 1.00 81.25 83 GLN A O 1
ATOM 658 N N . VAL A 1 84 ? 7.198 11.250 -14.600 1.00 76.81 84 VAL A N 1
ATOM 659 C CA . VAL A 1 84 ? 6.935 10.867 -13.206 1.00 76.81 84 VAL A CA 1
ATOM 660 C C . VAL A 1 84 ? 7.535 11.899 -12.257 1.00 76.81 84 VAL A C 1
ATOM 662 O O . VAL A 1 84 ? 6.928 12.251 -11.251 1.00 76.81 84 VAL A O 1
ATOM 665 N N . ARG A 1 85 ? 8.705 12.436 -12.606 1.00 74.25 85 ARG A N 1
ATOM 666 C CA . ARG A 1 85 ? 9.443 13.409 -11.805 1.00 74.25 85 ARG A CA 1
ATOM 667 C C . ARG A 1 85 ? 8.600 14.626 -11.376 1.00 74.25 85 ARG A C 1
ATOM 669 O O . ARG A 1 85 ? 8.563 14.865 -10.176 1.00 74.25 85 ARG A O 1
ATOM 676 N N . PRO A 1 86 ? 7.817 15.296 -12.247 1.00 80.00 86 PRO A N 1
ATOM 677 C CA . PRO A 1 86 ? 6.990 16.439 -11.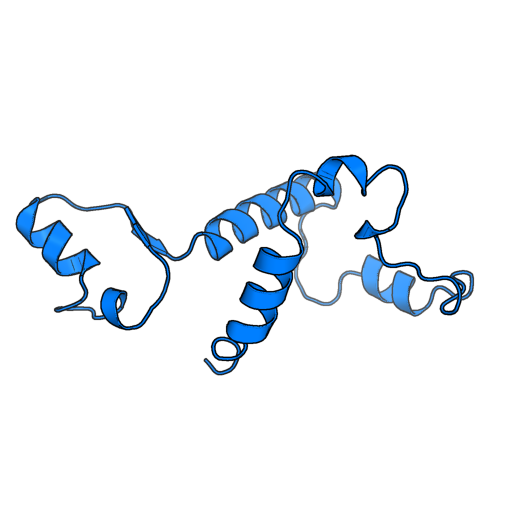844 1.00 80.00 86 PRO A CA 1
ATOM 678 C C . PRO A 1 86 ? 5.851 16.070 -10.882 1.00 80.00 86 PRO A C 1
ATOM 680 O O . PRO A 1 86 ? 5.402 16.907 -10.106 1.00 80.00 86 PRO A O 1
ATOM 683 N N . LEU A 1 87 ? 5.378 14.818 -10.923 1.00 76.44 87 LEU A N 1
ATOM 684 C CA . LEU A 1 87 ? 4.358 14.304 -10.001 1.00 76.44 87 LEU A CA 1
ATOM 685 C C . LEU A 1 87 ? 4.948 13.990 -8.621 1.00 76.44 87 LEU A C 1
ATOM 687 O O . LEU A 1 87 ? 4.227 14.001 -7.627 1.00 76.44 87 LEU A O 1
ATOM 691 N N . LEU A 1 88 ? 6.255 13.719 -8.565 1.00 68.31 88 LEU A N 1
ATOM 692 C CA . LEU A 1 88 ? 6.994 13.427 -7.339 1.00 68.31 88 LEU A CA 1
ATOM 693 C C . LEU A 1 88 ? 7.708 14.647 -6.753 1.00 68.31 88 LEU A C 1
ATOM 695 O O . LEU A 1 88 ? 8.027 14.619 -5.574 1.00 68.31 88 LEU A O 1
ATOM 699 N N . ASP A 1 89 ? 7.964 15.696 -7.532 1.00 68.31 89 ASP A N 1
ATOM 700 C CA . ASP A 1 89 ? 8.586 16.939 -7.061 1.00 68.31 89 ASP A CA 1
ATOM 701 C C . ASP A 1 89 ? 7.849 17.604 -5.873 1.00 68.31 89 ASP A C 1
ATOM 703 O O . ASP A 1 89 ? 8.533 18.128 -4.993 1.00 68.31 89 ASP A O 1
ATOM 707 N N . PRO A 1 90 ? 6.501 17.565 -5.756 1.00 69.25 90 PRO A N 1
ATOM 708 C CA . PRO A 1 90 ? 5.829 18.031 -4.540 1.00 69.25 90 PRO A CA 1
ATOM 709 C C . PRO A 1 90 ? 5.923 17.050 -3.354 1.00 69.25 90 PRO A C 1
ATOM 711 O O . PRO A 1 90 ? 5.573 17.428 -2.236 1.00 69.25 90 PRO A O 1
ATOM 714 N N . MET A 1 91 ? 6.374 15.806 -3.556 1.00 63.28 91 MET A N 1
ATOM 715 C CA . MET A 1 91 ? 6.648 14.866 -2.465 1.00 63.28 91 MET A CA 1
ATOM 716 C C . MET A 1 91 ? 8.084 15.046 -1.972 1.00 63.28 91 MET A C 1
ATOM 718 O O . MET A 1 91 ? 9.041 14.943 -2.737 1.00 63.28 91 MET A O 1
ATOM 722 N N . ASP A 1 92 ? 8.253 15.246 -0.664 1.00 70.00 92 ASP A N 1
ATOM 723 C CA . ASP A 1 92 ? 9.579 15.269 -0.050 1.00 70.00 92 ASP A CA 1
ATOM 724 C C . ASP A 1 92 ? 10.217 13.869 -0.121 1.00 70.00 92 ASP A C 1
ATOM 726 O O . ASP A 1 92 ? 9.999 12.992 0.724 1.00 70.00 92 ASP A O 1
ATOM 730 N N . LYS A 1 93 ? 11.011 13.658 -1.176 1.00 67.94 93 LYS A N 1
ATOM 731 C CA . LYS A 1 93 ? 11.757 12.420 -1.420 1.00 67.94 93 LYS A CA 1
ATOM 732 C C . LYS A 1 93 ? 12.745 12.121 -0.289 1.00 67.94 93 LYS A C 1
ATOM 734 O O . LYS A 1 93 ? 12.963 10.948 0.009 1.00 67.94 93 LYS A O 1
ATOM 739 N N . ASN A 1 94 ? 13.300 13.144 0.366 1.00 68.06 94 ASN A N 1
ATOM 740 C CA . ASN A 1 94 ? 14.245 12.971 1.470 1.00 68.06 94 ASN A CA 1
ATOM 741 C C . ASN A 1 94 ? 13.520 12.492 2.728 1.00 68.06 94 ASN A C 1
ATOM 743 O O . ASN A 1 94 ? 13.993 11.574 3.402 1.00 68.06 94 ASN A O 1
ATOM 747 N N . TRP A 1 95 ? 12.343 13.051 3.013 1.00 68.81 95 TRP A N 1
ATOM 748 C CA . TRP A 1 95 ? 11.468 12.538 4.063 1.00 68.81 95 TRP A CA 1
ATOM 749 C C . TRP A 1 95 ? 11.049 11.093 3.779 1.00 68.81 95 TRP A C 1
ATOM 751 O O . TRP A 1 95 ? 11.164 10.243 4.659 1.00 68.81 95 TRP A O 1
ATOM 761 N N . PHE A 1 96 ? 10.636 10.771 2.550 1.00 62.53 96 PHE A N 1
ATOM 762 C CA . PHE A 1 96 ? 10.199 9.416 2.207 1.00 62.53 96 PHE A CA 1
ATOM 763 C C . PHE A 1 96 ? 11.340 8.392 2.312 1.00 62.53 96 PHE A C 1
ATOM 765 O O . PHE A 1 96 ? 11.174 7.341 2.933 1.00 62.53 96 PHE A O 1
ATOM 772 N N . GLN A 1 97 ? 12.523 8.708 1.774 1.00 60.31 97 GLN A N 1
ATOM 773 C CA . GLN A 1 97 ? 13.696 7.832 1.861 1.00 60.31 97 GLN A CA 1
ATOM 774 C C . GLN A 1 97 ? 14.206 7.681 3.297 1.00 60.31 97 GLN A C 1
ATOM 776 O O . GLN A 1 97 ? 14.493 6.562 3.718 1.00 60.31 97 GLN A O 1
ATOM 781 N N . SER A 1 98 ? 14.279 8.766 4.073 1.00 63.78 98 SER A N 1
ATOM 782 C CA . SER A 1 98 ? 14.680 8.684 5.485 1.00 63.78 98 SER A CA 1
ATOM 783 C C . SER A 1 98 ? 13.663 7.903 6.318 1.00 63.78 98 SER A C 1
ATOM 785 O O . SER A 1 98 ? 14.059 7.085 7.143 1.00 63.78 98 SER A O 1
ATOM 787 N N . THR A 1 99 ? 12.367 8.058 6.044 1.00 61.06 99 THR A N 1
ATOM 788 C CA . THR A 1 99 ? 11.303 7.269 6.675 1.00 61.06 99 THR A CA 1
ATOM 789 C C . THR A 1 99 ? 11.458 5.785 6.339 1.00 61.06 99 THR A C 1
ATOM 791 O O . THR A 1 99 ? 11.476 4.965 7.250 1.00 61.06 99 THR A O 1
ATOM 794 N N . LEU A 1 100 ? 11.670 5.417 5.069 1.00 55.25 100 LEU A N 1
ATOM 795 C CA . LEU A 1 100 ? 11.880 4.020 4.660 1.00 55.25 100 LEU A CA 1
ATOM 796 C C . LEU A 1 100 ? 13.140 3.386 5.270 1.00 55.25 100 LEU A C 1
ATOM 798 O O . LEU A 1 100 ? 13.114 2.218 5.656 1.00 55.25 100 LEU A O 1
ATOM 802 N N . ILE A 1 101 ? 14.242 4.136 5.354 1.00 60.59 101 ILE A N 1
ATOM 803 C CA . ILE A 1 101 ? 15.505 3.649 5.927 1.00 60.59 101 ILE A CA 1
ATOM 804 C C . ILE A 1 101 ? 15.379 3.480 7.4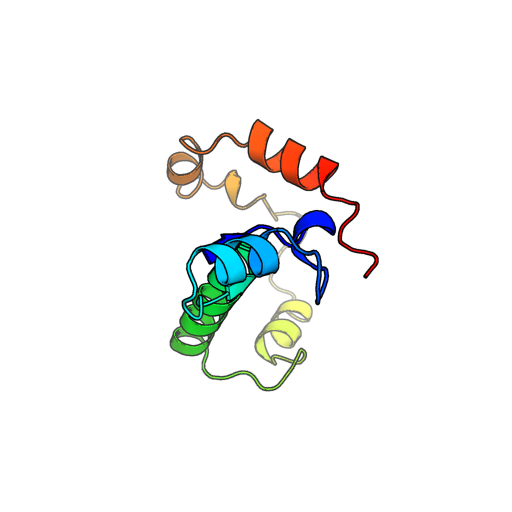47 1.00 60.59 101 ILE A C 1
ATOM 806 O O . ILE A 1 101 ? 15.848 2.477 7.988 1.00 60.59 101 ILE A O 1
ATOM 810 N N . ASN A 1 102 ? 14.709 4.416 8.123 1.00 57.84 102 ASN A N 1
ATOM 811 C CA . ASN A 1 102 ? 14.513 4.385 9.572 1.00 57.84 102 ASN A CA 1
ATOM 812 C C . ASN A 1 102 ? 13.431 3.379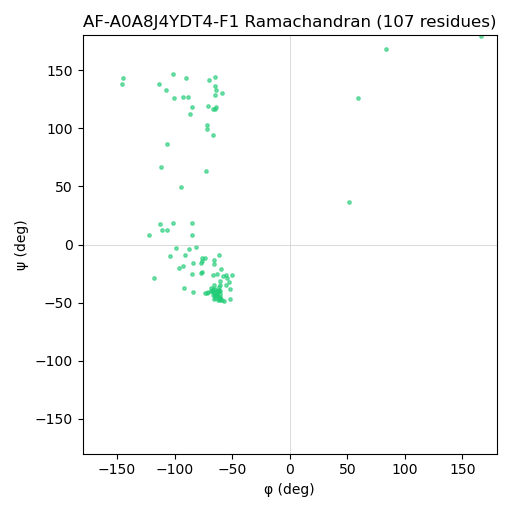 10.008 1.00 57.84 102 ASN A C 1
ATOM 814 O O . ASN A 1 102 ? 13.494 2.868 11.121 1.00 57.84 102 ASN A O 1
ATOM 818 N N . HIS A 1 103 ? 12.486 3.023 9.131 1.00 54.16 103 HIS A N 1
ATOM 819 C CA . HIS A 1 103 ? 11.463 1.997 9.379 1.00 54.16 103 HIS A CA 1
ATOM 820 C C . HIS A 1 103 ? 11.921 0.555 9.077 1.00 54.16 103 HIS A C 1
ATOM 822 O O . HIS A 1 103 ? 11.092 -0.350 8.962 1.00 54.16 103 HIS A O 1
ATOM 828 N N . LYS A 1 104 ? 13.233 0.283 9.000 1.00 47.78 104 LYS A N 1
ATOM 829 C CA . LYS A 1 104 ? 13.766 -1.086 8.838 1.00 47.78 104 LYS A CA 1
ATOM 830 C C . LYS A 1 104 ? 13.431 -2.053 9.987 1.00 47.78 104 LYS A C 1
ATOM 832 O O . LYS A 1 104 ? 13.655 -3.244 9.814 1.00 47.78 104 LYS A O 1
ATOM 837 N N . SER A 1 105 ? 12.873 -1.595 11.111 1.00 48.22 105 SER A N 1
ATOM 838 C CA . SER A 1 105 ? 12.532 -2.455 12.259 1.00 48.22 105 SER A CA 1
ATOM 839 C C . SER A 1 105 ? 11.167 -3.157 12.176 1.00 48.22 105 SER A C 1
ATOM 841 O O . SER A 1 105 ? 10.734 -3.710 13.178 1.00 48.22 105 SER A O 1
ATOM 843 N N . LEU A 1 106 ? 10.452 -3.094 11.047 1.00 45.34 106 LEU A N 1
ATOM 844 C CA . LEU A 1 106 ? 9.104 -3.678 10.896 1.00 45.34 106 LEU A CA 1
ATOM 845 C C . LEU A 1 106 ? 9.060 -4.892 9.950 1.00 45.34 106 LEU A C 1
ATOM 847 O O . LEU A 1 106 ? 7.986 -5.289 9.513 1.00 45.34 106 LEU A O 1
ATOM 851 N N . ARG A 1 107 ? 10.220 -5.451 9.575 1.00 38.66 107 ARG A N 1
ATOM 852 C CA . ARG A 1 107 ? 10.309 -6.678 8.755 1.00 38.66 107 ARG A CA 1
ATOM 853 C C . ARG A 1 107 ? 10.556 -7.956 9.558 1.00 38.66 107 ARG A C 1
ATOM 855 O O . ARG A 1 107 ? 10.566 -9.021 8.951 1.00 38.66 107 ARG A O 1
ATOM 862 N N . ASP A 1 108 ? 10.718 -7.838 10.870 1.00 35.09 108 ASP A N 1
ATOM 863 C CA . ASP A 1 108 ? 10.881 -8.968 11.782 1.00 35.09 108 ASP A CA 1
ATOM 864 C C . ASP A 1 108 ? 9.641 -9.067 12.686 1.00 35.09 108 ASP A C 1
ATOM 866 O O . ASP A 1 108 ? 9.729 -8.793 13.875 1.00 35.09 108 ASP A O 1
ATOM 870 N N . ASP A 1 109 ? 8.487 -9.391 12.097 1.00 37.34 109 ASP A N 1
ATOM 871 C CA . ASP A 1 109 ? 7.288 -9.908 12.779 1.00 37.34 109 ASP A CA 1
ATOM 872 C C . ASP A 1 109 ? 6.562 -10.892 11.843 1.00 37.34 109 ASP A C 1
ATOM 874 O O . ASP A 1 109 ? 6.316 -10.523 10.667 1.00 37.34 109 ASP A O 1
#

Foldseek 3Di:
DEDEPDVCQPDPCRRPVNVVCVVVVHDDDYDYHPVVVVVVVVQVVCCVVPNDDDDPPDVVVVCVVVPPPDDPVPDDDPCPDPVNVVVCVVPPPVVVVVCVVVPPPPPPD